Protein AF-A0A7L3CUA9-F1 (afdb_monomer_lite)

Radius of gyration: 12.65 Å; chains: 1; bounding box: 29×23×32 Å

Foldseek 3Di:
DDKAQWDWDDDQVVLWTWIWIQDPNDTDDTDTDDPDRPDYPPDDDDDDDDDD

InterPro domains:
  IPR001079 Galectin, carbohydrate recognition domain [PF00337] (2-48)
  IPR001079 Galectin, carbohydrate recognition d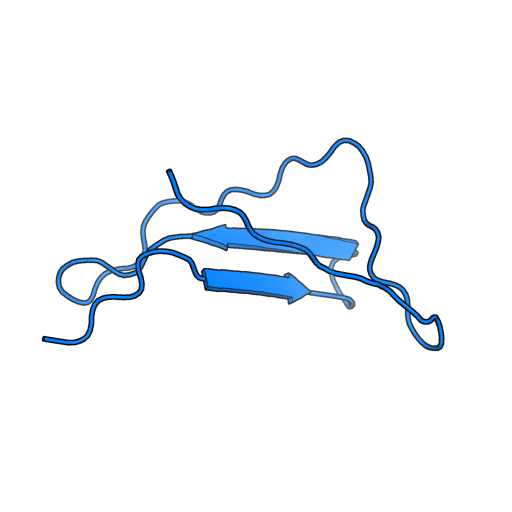omain [PS51304] (1-52)
  IPR001079 Galectin, carbohydrate recognition domain [cd00070] (1-48)
  IPR013320 Concanavalin A-like lectin/glucanase domain superfamily [SSF49899] (2-48)
  IPR044156 Galectin-like [PTHR11346] (2-48)

pLDDT: mean 94.65, std 5.33, range [62.88, 98.5]

Structure (mmCIF, N/CA/C/O backbone):
data_AF-A0A7L3CUA9-F1
#
_entry.id   AF-A0A7L3CUA9-F1
#
loop_
_atom_site.group_PDB
_atom_site.id
_atom_site.type_symbol
_atom_site.label_atom_id
_atom_site.label_alt_id
_atom_site.label_comp_id
_atom_site.label_asym_id
_atom_site.label_entity_id
_atom_site.label_seq_id
_atom_site.pdbx_PDB_ins_code
_atom_site.Cartn_x
_atom_site.Cartn_y
_atom_site.Cartn_z
_atom_site.occupancy
_atom_site.B_iso_or_equiv
_atom_site.auth_seq_id
_atom_site.auth_comp_id
_atom_site.auth_asym_id
_atom_site.auth_atom_id
_atom_site.pdbx_PDB_model_num
ATOM 1 N N . GLY A 1 1 ? -18.010 -3.959 12.645 1.00 62.88 1 GLY A N 1
ATOM 2 C CA . GLY A 1 1 ? -16.761 -4.727 12.759 1.00 62.88 1 GLY A CA 1
ATOM 3 C C . GLY A 1 1 ? -16.402 -5.227 11.385 1.00 62.88 1 GLY A C 1
ATOM 4 O O . GLY A 1 1 ? -17.123 -6.060 10.861 1.00 62.88 1 GLY A O 1
ATOM 5 N N . GLY A 1 2 ? -15.388 -4.634 10.770 1.00 90.25 2 GLY A N 1
ATOM 6 C CA . GLY A 1 2 ? -15.000 -4.893 9.379 1.00 90.25 2 GLY A CA 1
ATOM 7 C C . GLY A 1 2 ? -13.845 -3.998 8.941 1.00 90.25 2 GLY A C 1
ATOM 8 O O . GLY A 1 2 ? -13.684 -3.740 7.754 1.00 90.25 2 GLY A O 1
ATOM 9 N N . ASP A 1 3 ? -13.091 -3.484 9.912 1.00 96.88 3 ASP A N 1
ATOM 10 C CA . ASP A 1 3 ? -11.992 -2.577 9.643 1.00 96.88 3 ASP A CA 1
ATOM 11 C C . ASP A 1 3 ? -10.777 -3.372 9.156 1.00 96.88 3 ASP A C 1
ATOM 13 O O . ASP A 1 3 ? -10.510 -4.483 9.621 1.00 96.88 3 ASP A O 1
ATOM 17 N N . VAL A 1 4 ? -10.027 -2.784 8.229 1.00 97.44 4 VAL A N 1
ATOM 18 C CA . VAL A 1 4 ? -8.747 -3.300 7.745 1.00 97.44 4 VAL A CA 1
ATOM 19 C C . VAL A 1 4 ? -7.679 -2.321 8.194 1.00 97.44 4 VAL A C 1
ATOM 21 O O . VAL A 1 4 ? -7.545 -1.245 7.619 1.00 97.44 4 VAL A O 1
ATOM 24 N N . LEU A 1 5 ? -6.917 -2.685 9.226 1.00 96.06 5 LEU A N 1
ATOM 25 C CA . LEU A 1 5 ? -5.863 -1.813 9.756 1.00 96.06 5 LEU A CA 1
ATOM 26 C C . LEU A 1 5 ? -4.717 -1.632 8.754 1.00 96.06 5 LEU A C 1
ATOM 28 O O . LEU A 1 5 ? -4.165 -0.542 8.650 1.00 96.06 5 LEU A O 1
ATOM 32 N N . LEU A 1 6 ? -4.402 -2.674 7.979 1.00 96.81 6 LEU A N 1
ATOM 33 C CA . LEU A 1 6 ? -3.400 -2.630 6.920 1.00 96.81 6 LEU A CA 1
ATOM 34 C C . LEU A 1 6 ? -3.898 -3.378 5.683 1.00 96.81 6 LEU A C 1
ATOM 36 O O . LEU A 1 6 ? -4.016 -4.603 5.686 1.00 96.81 6 LEU A O 1
ATOM 40 N N . HIS A 1 7 ? -4.150 -2.638 4.610 1.00 97.75 7 HIS A N 1
ATOM 41 C CA . HIS A 1 7 ? -4.357 -3.177 3.275 1.00 97.75 7 HIS A CA 1
ATOM 42 C C . HIS A 1 7 ? -3.106 -2.923 2.440 1.00 97.75 7 HIS A C 1
ATOM 44 O O . HIS A 1 7 ? -2.806 -1.778 2.115 1.00 97.75 7 HIS A O 1
ATOM 50 N N . LEU A 1 8 ? -2.374 -3.984 2.102 1.00 97.06 8 LEU A N 1
ATOM 51 C CA . LEU A 1 8 ? -1.220 -3.935 1.207 1.00 97.06 8 LEU A CA 1
ATOM 52 C C . LEU A 1 8 ? -1.644 -4.446 -0.175 1.00 97.06 8 LEU A C 1
ATOM 54 O O . LEU A 1 8 ? -1.998 -5.616 -0.319 1.00 97.06 8 LEU A O 1
ATOM 58 N N . ASN A 1 9 ? -1.596 -3.590 -1.193 1.00 97.69 9 ASN A N 1
ATOM 59 C CA . ASN A 1 9 ? -2.081 -3.906 -2.534 1.00 97.69 9 ASN A CA 1
ATOM 60 C C . ASN A 1 9 ? -1.034 -3.593 -3.617 1.00 97.69 9 ASN A C 1
ATOM 62 O O . ASN A 1 9 ? -1.002 -2.484 -4.159 1.00 97.69 9 ASN A O 1
ATOM 66 N N . PRO A 1 10 ? -0.175 -4.569 -3.970 1.00 96.44 10 PRO A N 1
ATOM 67 C CA . PRO A 1 10 ? 0.688 -4.469 -5.140 1.00 96.44 10 PRO A CA 1
ATOM 68 C C . PRO A 1 10 ? -0.149 -4.435 -6.425 1.00 96.44 10 PRO A C 1
ATOM 70 O O . PRO A 1 10 ? -0.786 -5.422 -6.798 1.00 96.44 10 PRO A O 1
ATOM 73 N N . ARG A 1 11 ? -0.132 -3.307 -7.137 1.00 96.56 11 ARG A N 1
ATOM 74 C CA . ARG A 1 11 ? -0.792 -3.130 -8.436 1.00 96.56 11 ARG A CA 1
ATOM 75 C C . ARG A 1 11 ? 0.254 -3.215 -9.541 1.00 96.56 11 ARG A C 1
ATOM 77 O O . ARG A 1 11 ? 0.784 -2.207 -10.001 1.00 96.56 11 ARG A O 1
ATOM 84 N N . LEU A 1 12 ? 0.547 -4.439 -9.989 1.00 93.56 12 LEU A N 1
ATOM 85 C CA . LEU A 1 12 ? 1.611 -4.702 -10.973 1.00 93.56 12 LEU A CA 1
ATOM 86 C C . LEU A 1 12 ? 1.390 -3.983 -12.317 1.00 93.56 12 LEU A C 1
ATOM 88 O O . LEU A 1 12 ? 2.357 -3.714 -13.021 1.00 93.56 12 LEU A O 1
ATOM 92 N N . GLY A 1 13 ? 0.139 -3.694 -12.693 1.00 94.25 13 GLY A N 1
ATOM 93 C CA . GLY A 1 13 ? -0.176 -2.923 -13.902 1.00 94.25 13 GLY A CA 1
ATOM 94 C C . GLY A 1 13 ? 0.208 -1.444 -13.804 1.00 94.25 13 GLY A C 1
ATOM 95 O O . GLY A 1 13 ? 0.591 -0.854 -14.805 1.00 94.25 13 GLY A O 1
ATOM 96 N N . GLU A 1 14 ? 0.162 -0.874 -12.601 1.00 94.06 14 GLU A N 1
ATOM 97 C CA . GLU A 1 14 ? 0.497 0.530 -12.326 1.00 94.06 14 GLU A CA 1
ATOM 98 C C . GLU A 1 14 ? 1.951 0.700 -11.858 1.00 94.06 14 GLU A C 1
ATOM 100 O O . GLU A 1 14 ? 2.409 1.818 -11.652 1.00 94.06 14 GLU A O 1
ATOM 105 N N . GLY A 1 15 ? 2.676 -0.403 -11.634 1.00 93.31 15 GLY A N 1
ATOM 106 C CA . GLY A 1 15 ? 4.014 -0.364 -11.045 1.00 93.31 15 GLY A CA 1
ATOM 107 C C . GLY A 1 15 ? 4.032 0.179 -9.612 1.00 93.31 15 GLY A C 1
ATOM 108 O O . GLY A 1 15 ? 5.085 0.605 -9.142 1.00 93.31 15 GLY A O 1
ATOM 109 N N . ALA A 1 16 ? 2.901 0.139 -8.901 1.00 95.44 16 ALA A N 1
ATOM 110 C CA . ALA A 1 16 ? 2.733 0.733 -7.577 1.00 95.44 16 ALA A CA 1
ATOM 111 C C . ALA A 1 16 ? 2.427 -0.318 -6.501 1.00 95.44 16 ALA A C 1
ATOM 113 O O . ALA A 1 16 ? 1.898 -1.394 -6.786 1.00 95.44 16 ALA A O 1
ATOM 114 N N . VAL A 1 17 ? 2.708 0.025 -5.244 1.00 97.25 17 VAL A N 1
ATOM 115 C CA . VAL A 1 17 ? 2.203 -0.704 -4.075 1.00 97.25 17 VAL A CA 1
ATOM 116 C C . VAL A 1 17 ? 1.397 0.275 -3.248 1.00 97.25 17 VAL A C 1
ATOM 118 O O . VAL A 1 17 ? 1.949 1.197 -2.652 1.00 97.25 17 VAL A O 1
ATOM 121 N N . VAL A 1 18 ? 0.087 0.079 -3.238 1.00 98.06 18 VAL A N 1
ATOM 122 C CA . VAL A 1 18 ? -0.829 0.922 -2.479 1.00 98.06 18 VAL A CA 1
ATOM 123 C C . VAL A 1 18 ? -0.936 0.374 -1.062 1.00 98.06 18 VAL A C 1
ATOM 125 O O . VAL A 1 18 ? -1.176 -0.823 -0.886 1.00 98.06 18 VAL A O 1
ATOM 128 N N . ARG A 1 19 ? -0.768 1.236 -0.057 1.00 97.94 19 ARG A N 1
ATOM 129 C CA . ARG A 1 19 ? -1.155 0.945 1.328 1.00 97.94 19 ARG A CA 1
ATOM 130 C C . ARG A 1 19 ? -2.302 1.840 1.752 1.00 97.94 19 ARG A C 1
ATOM 132 O O . ARG A 1 19 ? -2.384 2.988 1.320 1.00 97.94 19 ARG A O 1
ATOM 139 N N . ASN A 1 20 ? -3.197 1.293 2.563 1.00 98.50 20 ASN A N 1
ATOM 140 C CA . ASN A 1 20 ? -4.323 2.032 3.117 1.00 98.50 20 ASN A CA 1
ATOM 141 C C . ASN A 1 20 ? -4.896 1.311 4.350 1.00 98.50 20 ASN A C 1
ATOM 143 O O . ASN A 1 20 ? -4.547 0.157 4.621 1.00 98.50 20 ASN A O 1
ATOM 147 N N . SER A 1 21 ? -5.832 1.963 5.032 1.00 98.38 21 SER A N 1
ATOM 148 C CA . SER A 1 21 ? -6.696 1.371 6.049 1.00 98.38 21 SER A CA 1
ATOM 149 C C . SER A 1 21 ? -8.168 1.586 5.680 1.00 98.38 21 SER A C 1
ATOM 151 O O . SER A 1 21 ? -8.541 2.625 5.134 1.00 98.38 21 SER A O 1
ATOM 153 N N . LEU A 1 22 ? -9.008 0.598 5.984 1.00 98.31 22 LEU A N 1
ATOM 154 C CA . LEU A 1 22 ? -10.466 0.697 5.908 1.00 98.31 22 LEU A CA 1
ATOM 155 C C . LEU A 1 22 ? -10.979 0.863 7.335 1.00 98.31 22 LEU A C 1
ATOM 157 O O . LEU A 1 22 ? -10.920 -0.097 8.097 1.00 98.31 22 LEU A O 1
ATOM 161 N N . LEU A 1 23 ? -11.452 2.049 7.705 1.00 97.94 23 LEU A N 1
ATOM 162 C CA . LEU A 1 23 ? -11.936 2.337 9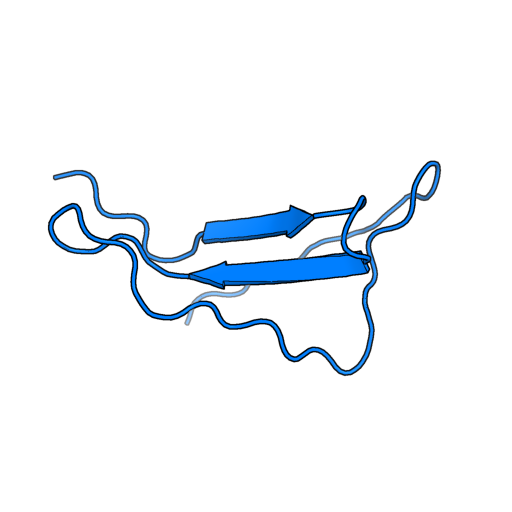.057 1.00 97.94 23 LEU A CA 1
ATOM 163 C C . LEU A 1 23 ? -13.364 2.867 8.980 1.00 97.94 23 LEU A C 1
ATOM 165 O O . LEU A 1 23 ? -13.653 3.777 8.204 1.00 97.94 23 LEU A O 1
ATOM 169 N N . GLY A 1 24 ? -14.283 2.276 9.744 1.00 96.38 24 GLY A N 1
ATOM 170 C CA . GLY A 1 24 ? -15.691 2.681 9.717 1.00 96.38 24 GLY A CA 1
ATOM 171 C C . GLY A 1 24 ? -16.353 2.480 8.348 1.00 96.38 24 GLY A C 1
ATOM 172 O O . GLY A 1 24 ? -17.299 3.185 8.012 1.00 96.38 24 GLY A O 1
ATOM 173 N N . GLY A 1 25 ? -15.844 1.538 7.546 1.00 96.62 25 GLY A N 1
ATOM 174 C CA . GLY A 1 25 ? -16.340 1.256 6.195 1.00 96.62 25 GLY A CA 1
ATOM 175 C C . GLY A 1 25 ? -15.860 2.222 5.105 1.00 96.62 25 GLY A C 1
ATOM 176 O O . GLY A 1 25 ? -16.337 2.119 3.976 1.00 96.62 25 GLY A O 1
ATOM 177 N N . ALA A 1 26 ? -14.915 3.120 5.402 1.00 97.25 26 ALA A N 1
ATOM 178 C CA . ALA A 1 26 ? -14.330 4.041 4.429 1.00 97.25 26 ALA A CA 1
ATOM 179 C C . ALA A 1 26 ? -12.815 3.839 4.295 1.00 97.25 26 ALA A C 1
ATOM 181 O O . ALA A 1 26 ? -12.108 3.641 5.286 1.00 97.25 26 ALA A O 1
ATOM 182 N N . TRP A 1 27 ? -12.321 3.865 3.056 1.00 98.38 27 TRP A N 1
ATOM 183 C CA . TRP A 1 27 ? -10.887 3.868 2.777 1.00 98.38 27 TRP A CA 1
ATOM 184 C C . TRP A 1 27 ? -10.301 5.246 3.082 1.00 98.38 27 TRP A C 1
ATOM 186 O O . TRP A 1 27 ? -10.904 6.266 2.744 1.00 98.38 27 TRP A O 1
ATOM 196 N N . GLY A 1 28 ? -9.120 5.268 3.695 1.00 98.25 28 GLY A N 1
ATOM 197 C CA . GLY A 1 28 ? -8.330 6.484 3.858 1.00 98.25 28 GLY A CA 1
ATOM 198 C C . GLY A 1 28 ? -7.673 6.950 2.553 1.00 98.25 28 GLY A C 1
ATOM 199 O O . GLY A 1 28 ? -7.969 6.460 1.459 1.00 98.25 28 GLY A O 1
ATOM 200 N N . ALA A 1 29 ? -6.742 7.897 2.669 1.00 98.31 29 ALA A N 1
ATOM 201 C CA . ALA A 1 29 ? -5.892 8.299 1.551 1.00 98.31 29 ALA A CA 1
ATOM 202 C C . ALA A 1 29 ? -4.886 7.186 1.211 1.00 98.31 29 ALA A C 1
ATOM 204 O O . ALA A 1 29 ? -4.305 6.572 2.103 1.00 98.31 29 ALA A O 1
ATOM 205 N N . GLU A 1 30 ? -4.674 6.928 -0.080 1.00 98.44 30 GLU A N 1
ATOM 206 C CA . GLU A 1 30 ? -3.693 5.937 -0.521 1.00 98.44 30 GLU A CA 1
ATOM 207 C C . GLU A 1 30 ? -2.261 6.413 -0.249 1.00 98.44 30 GLU A C 1
ATOM 209 O O . GLU A 1 30 ? -1.849 7.479 -0.703 1.00 98.44 30 GLU A O 1
ATOM 214 N N . GLU A 1 31 ? -1.465 5.566 0.396 1.00 98.12 31 GLU A N 1
ATOM 215 C CA . GLU A 1 31 ? -0.019 5.732 0.463 1.00 98.12 31 GLU A CA 1
ATOM 216 C C . GLU A 1 31 ? 0.649 4.922 -0.651 1.00 98.12 31 GLU A C 1
ATOM 218 O O . GLU A 1 31 ? 0.514 3.696 -0.716 1.00 98.12 31 GLU A O 1
ATOM 223 N N . ARG A 1 32 ? 1.384 5.602 -1.534 1.00 97.06 32 ARG A N 1
ATOM 224 C CA . ARG A 1 32 ? 1.958 4.996 -2.752 1.00 97.06 32 ARG A CA 1
ATOM 225 C C . ARG A 1 32 ? 3.475 5.127 -2.836 1.00 97.06 32 ARG A C 1
ATOM 227 O O . ARG A 1 32 ? 4.112 4.374 -3.571 1.00 97.06 32 ARG A O 1
ATOM 234 N N . ASP A 1 33 ? 4.046 6.041 -2.057 1.00 94.81 33 ASP A N 1
ATOM 235 C CA . ASP A 1 33 ? 5.467 6.360 -2.104 1.00 94.81 33 ASP A CA 1
ATOM 236 C C . ASP A 1 33 ? 6.299 5.218 -1.534 1.00 94.81 33 ASP A C 1
ATOM 238 O O . ASP A 1 33 ? 6.146 4.822 -0.375 1.00 94.81 33 ASP A O 1
ATOM 242 N N . LEU A 1 34 ? 7.187 4.681 -2.364 1.00 91.06 34 LEU A N 1
ATOM 243 C CA . LEU A 1 34 ? 8.172 3.683 -1.984 1.00 91.06 34 LEU A CA 1
ATOM 244 C C . LEU A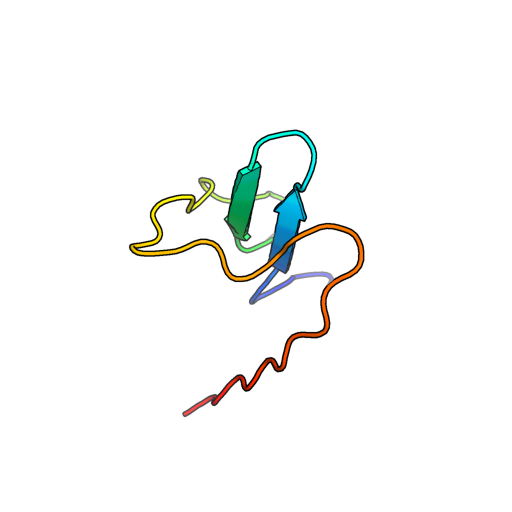 1 34 ? 9.500 3.995 -2.671 1.00 91.06 34 LEU A C 1
ATOM 246 O O . LEU A 1 34 ? 9.504 4.325 -3.857 1.00 91.06 34 LEU A O 1
ATOM 250 N N . PRO A 1 35 ? 10.636 3.814 -1.978 1.00 90.94 35 PRO A N 1
ATOM 251 C CA . PRO A 1 35 ? 11.950 3.966 -2.597 1.00 90.94 35 PRO A CA 1
ATOM 252 C C . PRO A 1 35 ? 12.210 2.898 -3.673 1.00 90.94 35 PRO A C 1
ATOM 254 O O . PRO A 1 35 ? 12.978 3.123 -4.602 1.00 90.94 35 PRO A O 1
ATOM 257 N N . HIS A 1 36 ? 11.573 1.729 -3.555 1.00 89.75 36 HIS A N 1
ATOM 258 C CA . HIS A 1 36 ? 11.668 0.633 -4.512 1.00 89.75 36 HIS A CA 1
ATOM 259 C C . HIS A 1 36 ? 10.394 -0.222 -4.482 1.00 89.75 36 HIS A C 1
ATOM 261 O O . HIS A 1 36 ? 9.873 -0.513 -3.405 1.00 89.75 36 HIS A O 1
ATOM 267 N N . ASN A 1 37 ? 9.920 -0.662 -5.654 1.00 92.88 37 ASN A N 1
ATOM 268 C CA . ASN A 1 37 ? 8.829 -1.631 -5.765 1.00 92.88 37 ASN A CA 1
ATOM 269 C C . ASN A 1 37 ? 9.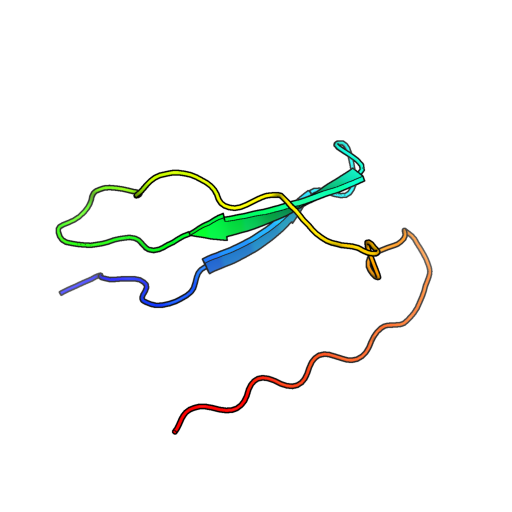394 -3.061 -5.903 1.00 92.88 37 ASN A C 1
ATOM 271 O O . ASN A 1 37 ? 9.933 -3.390 -6.965 1.00 92.88 37 ASN A O 1
ATOM 275 N N . PRO A 1 38 ? 9.244 -3.921 -4.878 1.00 93.44 38 PRO A N 1
ATOM 276 C CA . PRO A 1 38 ? 9.783 -5.278 -4.907 1.00 93.44 38 PRO A CA 1
ATOM 277 C C . PRO A 1 38 ? 8.924 -6.263 -5.720 1.00 93.44 38 PRO A C 1
ATOM 279 O O . PRO A 1 38 ? 9.356 -7.387 -5.967 1.00 93.44 38 PRO A O 1
ATOM 282 N N . PHE A 1 39 ? 7.715 -5.879 -6.145 1.00 95.12 39 PHE A N 1
ATOM 283 C CA . PHE A 1 39 ? 6.778 -6.780 -6.814 1.00 95.12 39 PHE A CA 1
ATOM 284 C C . PHE A 1 39 ? 6.932 -6.712 -8.333 1.00 95.12 39 PHE A C 1
ATOM 286 O O . PHE A 1 39 ? 6.635 -5.701 -8.970 1.00 95.12 39 PHE A O 1
ATOM 293 N N . GLN A 1 40 ? 7.359 -7.824 -8.931 1.00 92.94 40 GLN A N 1
ATOM 294 C CA . GLN A 1 40 ? 7.552 -7.957 -10.374 1.00 92.94 40 GLN A CA 1
ATOM 295 C C . GLN A 1 40 ? 6.949 -9.272 -10.876 1.00 92.94 40 GLN A C 1
ATOM 297 O O . GLN A 1 40 ? 6.998 -10.295 -10.192 1.00 92.94 40 GLN A O 1
ATOM 302 N N . ARG A 1 41 ? 6.372 -9.258 -12.086 1.00 93.44 41 ARG A N 1
ATOM 303 C CA . ARG A 1 41 ? 5.794 -10.469 -12.694 1.00 93.44 41 ARG A CA 1
ATOM 304 C C . ARG A 1 41 ? 6.873 -11.545 -12.847 1.00 93.44 41 ARG A C 1
ATOM 306 O O . ARG A 1 41 ? 7.959 -11.258 -13.338 1.00 93.44 41 ARG A O 1
ATOM 313 N N . GLY A 1 42 ? 6.554 -12.775 -12.446 1.00 94.25 42 GLY A N 1
ATOM 314 C CA . GLY A 1 42 ? 7.446 -13.930 -12.597 1.00 94.25 42 GLY A CA 1
ATOM 315 C C . GLY A 1 42 ? 8.644 -13.958 -11.644 1.00 94.25 42 GLY A C 1
ATOM 316 O O . GLY A 1 42 ? 9.520 -14.800 -11.816 1.00 94.25 42 GLY A O 1
ATOM 317 N N . ARG A 1 43 ? 8.702 -13.064 -10.647 1.00 94.50 43 ARG A N 1
ATOM 318 C CA . ARG A 1 43 ? 9.773 -13.043 -9.646 1.00 94.50 43 ARG A CA 1
ATOM 319 C C . ARG A 1 43 ? 9.258 -13.385 -8.256 1.00 94.50 43 ARG A C 1
ATOM 321 O O . ARG A 1 43 ? 8.195 -12.924 -7.849 1.00 94.50 43 ARG A O 1
ATOM 328 N N . TYR A 1 44 ? 10.056 -14.163 -7.532 1.00 96.19 44 TYR A N 1
ATOM 329 C CA . TYR A 1 44 ? 9.843 -14.426 -6.113 1.00 96.19 44 TYR A CA 1
ATOM 330 C C . TYR A 1 44 ? 10.096 -13.169 -5.278 1.00 96.19 44 TYR A C 1
ATOM 332 O O . TYR A 1 44 ? 10.928 -12.330 -5.637 1.00 96.19 44 TYR A O 1
ATOM 340 N N . PHE A 1 45 ? 9.382 -13.070 -4.162 1.00 94.56 45 PHE A N 1
ATOM 341 C CA . PHE A 1 45 ? 9.515 -12.007 -3.176 1.00 94.56 45 PHE A CA 1
ATOM 342 C C . PHE A 1 45 ? 9.231 -12.565 -1.778 1.00 94.56 45 PHE A C 1
ATOM 344 O O . PHE A 1 45 ? 8.450 -13.505 -1.640 1.00 94.56 45 PHE A O 1
ATOM 351 N N . ASP A 1 46 ? 9.809 -11.927 -0.761 1.00 95.88 46 ASP A N 1
ATOM 352 C CA . ASP A 1 46 ? 9.525 -12.187 0.649 1.00 95.88 46 ASP A CA 1
ATOM 353 C C . ASP A 1 46 ? 8.932 -10.931 1.293 1.00 95.88 46 ASP A C 1
ATOM 355 O O . ASP A 1 46 ? 9.375 -9.811 1.029 1.00 95.88 46 ASP A O 1
ATOM 359 N N . VAL A 1 47 ? 7.931 -11.111 2.157 1.00 93.25 47 VAL A N 1
ATOM 360 C CA . VAL A 1 47 ? 7.332 -10.025 2.943 1.00 93.25 47 VAL A CA 1
ATOM 361 C C . VAL A 1 47 ? 7.390 -10.390 4.416 1.00 93.25 47 VAL A C 1
ATOM 363 O O . VAL A 1 47 ? 6.907 -11.442 4.824 1.00 93.25 47 VAL A O 1
ATOM 366 N N . SER A 1 48 ? 7.926 -9.482 5.228 1.00 95.44 48 SER A N 1
ATOM 367 C CA . SER A 1 48 ? 7.860 -9.567 6.685 1.00 95.44 48 SER A CA 1
ATOM 368 C C . SER A 1 48 ? 7.191 -8.316 7.242 1.00 95.44 48 SER A C 1
ATOM 370 O O . SER A 1 48 ? 7.692 -7.211 7.028 1.00 95.44 48 SER A O 1
ATOM 372 N N . ALA A 1 49 ? 6.097 -8.485 7.979 1.00 93.06 49 ALA A N 1
ATOM 373 C CA . ALA A 1 49 ? 5.463 -7.417 8.745 1.00 93.06 49 ALA A CA 1
ATOM 374 C C . ALA A 1 49 ? 5.753 -7.627 10.233 1.00 93.06 49 ALA A C 1
ATOM 376 O O . ALA A 1 49 ? 5.692 -8.752 10.728 1.00 93.06 49 ALA A O 1
ATOM 377 N N . ARG A 1 50 ? 6.084 -6.550 10.945 1.00 94.81 50 ARG A N 1
ATOM 378 C CA . ARG A 1 50 ? 6.314 -6.569 12.392 1.00 94.81 50 ARG A CA 1
ATOM 379 C C . ARG A 1 50 ? 5.369 -5.558 13.026 1.00 94.81 50 ARG A C 1
ATOM 381 O O . ARG A 1 50 ? 5.446 -4.378 12.699 1.00 94.81 50 ARG A O 1
ATOM 388 N N . GLY A 1 51 ? 4.466 -6.040 13.873 1.00 91.56 51 GLY A N 1
ATOM 389 C CA . GLY A 1 51 ? 3.694 -5.197 14.783 1.00 91.56 51 GLY A CA 1
ATOM 390 C C . GLY A 1 51 ? 4.483 -4.998 16.073 1.00 91.56 51 GLY A C 1
ATOM 391 O O . GLY A 1 51 ? 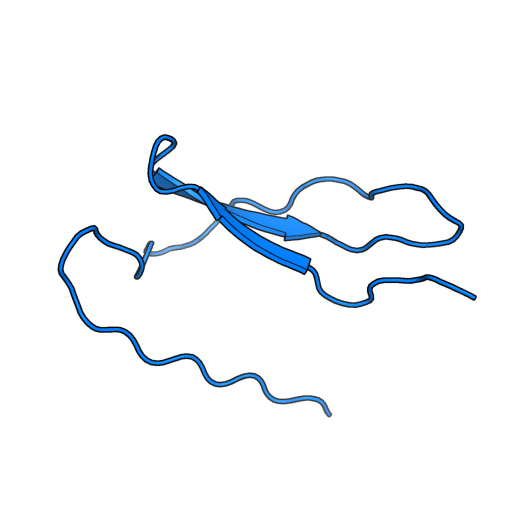5.192 -5.917 16.4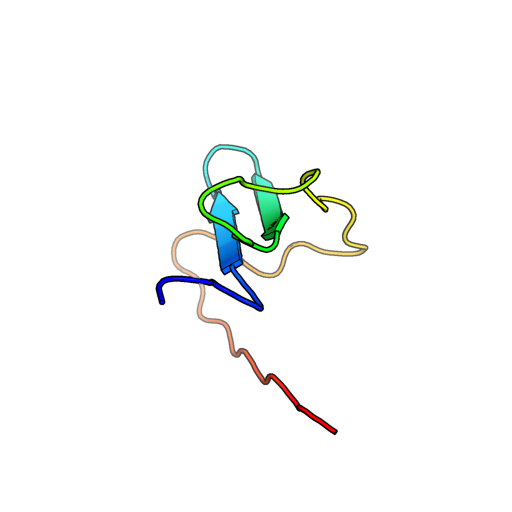90 1.00 91.56 51 GLY A O 1
ATOM 392 N N . GLY A 1 52 ? 4.402 -3.795 16.640 1.00 82.44 52 GLY A N 1
ATOM 393 C CA . GLY A 1 52 ? 4.856 -3.530 18.008 1.00 82.44 52 GLY A CA 1
ATOM 394 C C . GLY A 1 52 ? 3.891 -4.087 19.043 1.00 82.44 52 GLY A C 1
ATOM 395 O O . GLY A 1 52 ? 2.712 -4.309 18.683 1.00 82.44 52 GLY A O 1
#

Secondary structure (DSSP, 8-state):
---EEEEEEEETTTTEEEEEEEETTEE-PPB---S-----TT----------

Sequence (52 aa):
GGDVLLHLNPRLGEGAVVRNSLLGGAWGAEERDLPHNPFQRGRYFDVSARGG

Organism: Pluvianellus socialis (NCBI:txid227228)